Protein AF-A0A519VWM0-F1 (afdb_monomer_lite)

Sequence (131 aa):
MRVLGPLTDPVYTPAVAPSRLHRWLRRYVQDERDMPFAYLLLQLTATLLPLVGLLFVPALRGAAWWGVAALYLGLGNLHFKGPFGLMLHCTCHRVLFKKKYGWLNHYLPWVIGPLFGQTPESYFTHHMGMH

Foldseek 3Di:
DDDDDDDPDDDDDDDPDDDPVLVVVVVWFPDSVCVVVVVLVVVLCVQLVVLVVLLPDPVQDDPRSVVSVCRNCCCQPPPNVVVLVVSLLVCLVPPGTDPVVSVVSQCSQPPSQVSNVHHRCPCSCVNVVVD

Secondary structure (DSSP, 8-state):
---PPP--SPPP---SS--HHHHHHTTTBS-GGGHHHHHHHHHHHHHHHHHHHHHT-TT--HHHHHHHHHHHHHIIII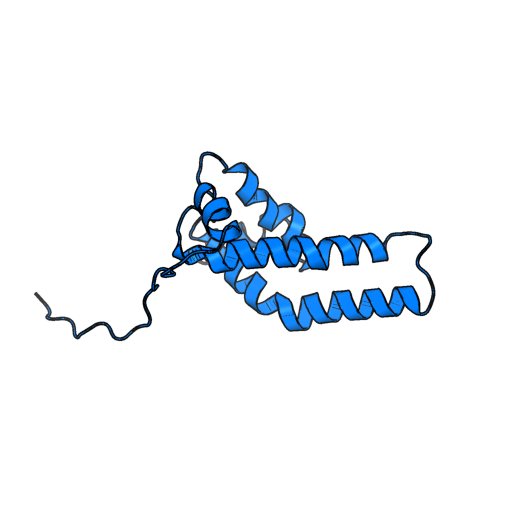IIHHHHHHHHHHHHHS-SB-GGGGGGGGHIIIIIHHHTTPPTTHHHHHHHHH-

Structure (mmCIF, N/CA/C/O backbone):
data_AF-A0A519VWM0-F1
#
_entry.id   AF-A0A519VWM0-F1
#
loop_
_atom_site.group_PDB
_atom_site.id
_atom_site.type_symbol
_atom_site.label_atom_id
_atom_site.label_alt_id
_atom_site.label_comp_id
_atom_site.label_asym_id
_atom_site.label_entity_id
_atom_site.label_seq_id
_atom_site.pdbx_PDB_ins_code
_atom_site.Cartn_x
_atom_site.Cartn_y
_atom_site.Cartn_z
_atom_site.occupancy
_atom_site.B_iso_or_equiv
_atom_site.auth_seq_id
_atom_site.auth_comp_id
_atom_site.auth_asym_id
_atom_site.auth_atom_id
_atom_site.pdbx_PDB_model_num
ATOM 1 N N . MET A 1 1 ? -7.504 4.515 45.579 1.00 63.38 1 MET A N 1
ATOM 2 C CA . MET A 1 1 ? -7.452 4.694 44.109 1.00 63.38 1 MET A CA 1
ATOM 3 C C . MET A 1 1 ? -6.336 5.681 43.800 1.00 63.38 1 MET A C 1
ATOM 5 O O . MET A 1 1 ? -6.269 6.693 44.485 1.00 63.38 1 MET A O 1
ATOM 9 N N . ARG A 1 2 ? -5.427 5.384 42.861 1.00 68.00 2 ARG A N 1
ATOM 10 C CA . ARG A 1 2 ? -4.405 6.356 42.428 1.00 68.00 2 ARG A CA 1
ATOM 11 C C . ARG A 1 2 ? -5.068 7.405 41.535 1.00 68.00 2 ARG A C 1
ATOM 13 O O . ARG A 1 2 ? -5.773 7.033 40.603 1.00 68.00 2 ARG A O 1
ATOM 20 N N . VAL A 1 3 ? -4.837 8.684 41.818 1.00 82.56 3 VAL A N 1
ATOM 21 C CA . VAL A 1 3 ? -5.236 9.780 40.928 1.00 82.56 3 VAL A CA 1
ATOM 22 C C . VAL A 1 3 ? -4.198 9.846 39.813 1.00 82.56 3 VAL A C 1
ATOM 24 O O . VAL A 1 3 ? -3.018 10.060 40.083 1.00 82.56 3 VAL A O 1
ATOM 27 N N . LEU A 1 4 ? -4.618 9.578 38.579 1.00 86.62 4 LEU A N 1
ATOM 28 C CA . LEU A 1 4 ? -3.763 9.711 37.401 1.00 86.62 4 LEU A CA 1
ATOM 29 C C . LEU A 1 4 ? -3.796 11.166 36.917 1.00 86.62 4 LEU A C 1
ATOM 31 O O . LEU A 1 4 ? -4.832 11.825 37.010 1.00 86.62 4 LEU A O 1
ATOM 35 N N . GLY A 1 5 ? -2.658 11.664 36.427 1.00 89.62 5 GLY A N 1
ATOM 36 C CA . GLY A 1 5 ? -2.572 12.991 35.815 1.00 89.62 5 GLY A CA 1
ATOM 37 C C . GLY A 1 5 ? -3.376 13.086 34.509 1.00 89.62 5 GLY A C 1
ATOM 38 O O . GLY A 1 5 ? -3.776 12.057 33.957 1.00 89.62 5 GLY A O 1
ATOM 39 N N . PRO A 1 6 ? -3.629 14.306 34.004 1.00 88.81 6 PRO A N 1
ATOM 40 C CA . PRO A 1 6 ? -4.324 14.494 32.735 1.00 88.81 6 PRO A CA 1
ATOM 41 C C . PRO A 1 6 ? -3.538 13.856 31.581 1.00 88.81 6 PRO A C 1
ATOM 43 O O . PRO A 1 6 ? -2.325 14.032 31.477 1.00 88.81 6 PRO A O 1
ATOM 46 N N . LEU A 1 7 ? -4.237 13.122 30.710 1.00 86.31 7 LEU A N 1
ATOM 47 C CA . LEU A 1 7 ? -3.656 12.537 29.502 1.00 86.31 7 LEU A CA 1
ATOM 48 C C . LEU A 1 7 ? -3.364 13.652 28.490 1.00 86.31 7 LEU A C 1
ATOM 50 O O . LEU A 1 7 ? -4.287 14.291 27.990 1.00 86.31 7 LEU A O 1
ATOM 54 N N . THR A 1 8 ? -2.085 13.877 28.198 1.00 90.50 8 THR A N 1
ATOM 55 C CA . THR A 1 8 ? -1.619 14.880 27.225 1.00 90.50 8 THR A CA 1
ATOM 56 C C . THR A 1 8 ? -1.268 14.282 25.865 1.00 90.50 8 THR A C 1
ATOM 58 O O . THR A 1 8 ? -0.901 15.020 24.952 1.00 90.50 8 THR A O 1
ATOM 61 N N . ASP A 1 9 ? -1.350 12.958 25.729 1.00 87.12 9 ASP A N 1
ATOM 62 C CA . ASP A 1 9 ? -1.004 12.275 24.489 1.00 87.12 9 ASP A CA 1
ATOM 63 C C . ASP A 1 9 ? -1.979 12.655 23.367 1.00 87.12 9 ASP A C 1
ATOM 65 O O . ASP A 1 9 ? -3.186 12.781 23.609 1.00 87.12 9 ASP A O 1
ATOM 69 N N . PRO A 1 10 ? -1.492 12.811 22.124 1.00 83.19 10 PRO A N 1
ATOM 70 C CA . PRO A 1 10 ? -2.357 13.047 20.982 1.00 83.19 10 PRO A CA 1
ATOM 71 C C . PRO A 1 10 ? -3.415 11.950 20.859 1.00 83.19 10 PRO A C 1
ATOM 73 O O . PRO A 1 10 ? -3.107 10.764 20.727 1.00 83.19 10 PRO A O 1
ATOM 76 N N . VAL A 1 11 ? -4.680 12.358 20.860 1.00 85.06 11 VAL A N 1
ATOM 77 C CA . VAL A 1 11 ? -5.815 11.466 20.624 1.00 85.06 11 VAL A CA 1
ATOM 78 C C . VAL A 1 11 ? -6.352 11.651 19.213 1.00 85.06 11 VAL A C 1
ATOM 80 O O . VAL A 1 11 ? -6.190 12.699 18.587 1.00 85.06 11 VAL A O 1
ATOM 83 N N . TYR A 1 12 ? -7.021 10.619 18.707 1.00 82.25 12 TYR A N 1
ATOM 84 C CA . TYR A 1 12 ? -7.707 10.702 17.427 1.00 82.25 12 TYR A CA 1
ATOM 85 C C . TYR A 1 12 ? -8.786 11.790 17.455 1.00 82.25 12 TYR A C 1
ATOM 87 O O . TYR A 1 12 ? -9.709 11.738 18.268 1.00 82.25 12 TYR A O 1
ATOM 95 N N . THR A 1 13 ? -8.692 12.737 16.525 1.00 82.31 13 THR A N 1
ATOM 96 C CA . THR A 1 13 ? -9.703 13.767 16.294 1.00 82.31 13 THR A CA 1
ATOM 97 C C . THR A 1 13 ? -10.476 13.438 15.012 1.00 82.31 13 THR A C 1
ATOM 99 O O . THR A 1 13 ? -9.893 13.393 13.925 1.00 82.31 13 THR A O 1
ATOM 102 N N . PRO A 1 14 ? -11.792 13.168 15.102 1.00 81.81 14 PRO A N 1
ATOM 103 C CA . PRO A 1 14 ? -12.605 12.904 13.923 1.00 81.81 14 PRO A CA 1
ATOM 104 C C . PRO A 1 14 ? -12.560 14.063 12.926 1.00 81.81 14 PRO A C 1
ATOM 106 O O . PRO A 1 14 ? -12.607 15.234 13.306 1.00 81.81 14 PRO A O 1
ATOM 109 N N . ALA A 1 15 ? -12.525 13.742 11.633 1.00 79.25 15 ALA A N 1
ATOM 110 C CA . ALA A 1 15 ? -12.607 14.757 10.591 1.00 79.25 15 ALA A CA 1
ATOM 111 C C . ALA A 1 15 ? -13.981 15.450 10.627 1.00 79.25 15 ALA A C 1
ATOM 113 O O . ALA A 1 15 ? -15.014 14.788 10.532 1.00 79.25 15 ALA A O 1
ATOM 114 N N . VAL A 1 16 ? -13.989 16.785 10.703 1.00 76.25 16 VAL A N 1
ATOM 115 C CA . VAL A 1 16 ? -15.219 17.599 10.798 1.00 76.25 16 VAL A CA 1
ATOM 116 C C . VAL A 1 16 ? -16.102 17.454 9.549 1.00 76.25 16 VAL A C 1
ATOM 118 O O . VAL A 1 16 ? -17.325 17.403 9.649 1.00 76.25 16 VAL A O 1
ATOM 121 N N . ALA A 1 17 ? -15.491 17.327 8.368 1.00 82.75 17 ALA A N 1
ATOM 122 C CA . ALA A 1 17 ? -16.186 17.138 7.095 1.00 82.75 17 ALA A CA 1
ATOM 123 C C . ALA A 1 17 ? -15.471 16.064 6.252 1.00 82.75 17 ALA A C 1
ATOM 125 O O . ALA A 1 17 ? -14.621 16.387 5.418 1.00 82.75 17 ALA A O 1
ATOM 126 N N . PRO A 1 18 ? -15.765 14.768 6.464 1.00 85.50 18 PRO A N 1
ATOM 127 C CA . PRO A 1 18 ? -15.051 13.697 5.781 1.00 85.50 18 PRO A CA 1
ATOM 128 C C . PRO A 1 18 ? -15.279 13.732 4.265 1.00 85.50 18 PRO A C 1
ATOM 130 O O . PRO A 1 18 ? -16.376 14.039 3.800 1.00 85.50 18 PRO A O 1
ATOM 133 N N . SER A 1 19 ? -14.271 13.358 3.474 1.00 92.81 19 SER A N 1
ATOM 134 C CA . SER A 1 19 ? -14.396 13.272 2.013 1.00 92.81 19 SER A CA 1
ATOM 135 C C . SER A 1 19 ? -15.362 12.154 1.577 1.00 92.81 19 SER A C 1
ATOM 137 O O . SER A 1 19 ? -15.734 11.271 2.356 1.00 92.81 19 SER A O 1
ATOM 139 N N . ARG A 1 20 ? -15.777 12.147 0.300 1.00 94.50 20 ARG A N 1
ATOM 140 C CA . ARG A 1 20 ? -16.600 11.048 -0.252 1.00 94.50 20 ARG A CA 1
ATOM 141 C C . ARG A 1 20 ? -15.889 9.697 -0.144 1.00 94.50 20 ARG A C 1
ATOM 143 O O . ARG A 1 20 ? -16.529 8.714 0.225 1.00 94.50 20 ARG A O 1
ATOM 150 N N . LEU A 1 21 ? -14.585 9.674 -0.423 1.00 95.12 21 LEU A N 1
ATOM 151 C CA . LEU A 1 21 ? -13.753 8.480 -0.297 1.00 95.12 21 LEU A CA 1
ATOM 152 C C . LEU A 1 21 ? -13.703 7.998 1.156 1.00 95.12 21 LEU A C 1
ATOM 154 O O . LEU A 1 21 ? -13.938 6.821 1.403 1.00 95.12 21 LEU A O 1
ATOM 158 N N . HIS A 1 22 ? -13.506 8.908 2.112 1.00 95.44 22 HIS A N 1
ATOM 159 C CA . HIS A 1 22 ? -13.527 8.589 3.540 1.00 95.44 22 HIS A CA 1
ATOM 160 C C . HIS A 1 22 ? -14.843 7.924 3.957 1.00 95.44 22 HIS A C 1
ATOM 162 O O . HIS A 1 22 ? -14.853 6.841 4.536 1.00 95.44 22 HIS A O 1
ATOM 168 N N . ARG A 1 23 ? -15.981 8.541 3.601 1.00 94.94 23 ARG A N 1
ATOM 169 C CA . ARG A 1 23 ? -17.316 8.001 3.908 1.00 94.94 23 ARG A CA 1
ATOM 170 C C . ARG A 1 23 ? -17.554 6.627 3.287 1.00 94.94 23 ARG A C 1
ATOM 172 O O . ARG A 1 23 ? -18.315 5.834 3.841 1.00 94.94 23 ARG A O 1
ATOM 179 N N . TRP A 1 24 ? -16.956 6.359 2.130 1.00 96.50 24 TRP A N 1
ATOM 180 C CA . TRP A 1 24 ? -17.029 5.055 1.485 1.00 96.50 24 TRP A CA 1
ATOM 181 C C . TRP A 1 24 ? -16.136 4.028 2.197 1.00 96.50 24 TRP A C 1
ATOM 183 O O . TRP A 1 24 ? -16.639 2.972 2.577 1.00 96.50 24 TRP A O 1
ATOM 193 N N . LEU A 1 25 ? -14.871 4.359 2.480 1.00 96.81 25 LEU A N 1
ATOM 194 C CA . LEU A 1 25 ? -13.914 3.491 3.182 1.00 96.81 25 LEU A CA 1
ATOM 195 C C . LEU A 1 25 ? -14.363 3.126 4.600 1.00 96.81 25 LEU A C 1
ATOM 197 O O . LEU A 1 25 ? -14.262 1.966 4.995 1.00 96.81 25 LEU A O 1
ATOM 201 N N . ARG A 1 26 ? -14.962 4.071 5.332 1.00 95.69 26 ARG A N 1
ATOM 202 C CA . ARG A 1 26 ? -15.533 3.871 6.678 1.00 95.69 26 ARG A CA 1
ATOM 203 C C . ARG A 1 26 ? -16.530 2.709 6.764 1.00 95.69 26 ARG A C 1
ATOM 205 O O . ARG A 1 26 ? -16.752 2.111 7.821 1.00 95.69 26 ARG A O 1
ATOM 212 N N . ARG A 1 27 ? -17.158 2.346 5.644 1.00 96.06 27 ARG A N 1
ATOM 213 C CA . ARG A 1 27 ? -18.067 1.192 5.585 1.00 96.06 27 ARG A CA 1
ATOM 214 C C . ARG A 1 27 ? -17.317 -0.126 5.778 1.00 96.06 27 ARG A C 1
ATOM 216 O O . ARG A 1 27 ? -17.907 -1.042 6.353 1.00 96.06 27 ARG A O 1
ATOM 223 N N . TYR A 1 28 ? -16.051 -0.190 5.372 1.00 97.44 28 TYR A N 1
ATOM 224 C CA . TYR A 1 28 ? -15.204 -1.383 5.378 1.00 97.44 28 TYR A CA 1
ATOM 225 C C . TYR A 1 28 ? -14.235 -1.436 6.560 1.00 97.44 28 TYR A C 1
ATOM 227 O O . TYR A 1 28 ? -14.043 -2.516 7.117 1.00 97.44 28 TYR A O 1
ATOM 235 N N . VAL A 1 29 ? -13.647 -0.298 6.940 1.00 97.12 29 VAL A N 1
ATOM 236 C CA . VAL A 1 29 ? -12.617 -0.211 7.990 1.00 97.12 29 VAL A CA 1
ATOM 237 C C . VAL A 1 29 ? -13.203 -0.527 9.370 1.00 97.12 29 VAL A C 1
ATOM 239 O O . VAL A 1 29 ? -14.299 -0.072 9.698 1.00 97.12 29 VAL A O 1
ATOM 242 N N . GLN A 1 30 ? -12.488 -1.324 10.163 1.00 96.69 30 GLN A N 1
ATOM 243 C CA . GLN A 1 30 ? -12.907 -1.776 11.491 1.00 96.69 30 GLN A CA 1
ATOM 244 C C . GLN A 1 30 ? -12.908 -0.639 12.524 1.00 96.69 30 GLN A C 1
ATOM 246 O O . GLN A 1 30 ? -13.869 -0.518 13.282 1.00 96.69 30 GLN A O 1
ATOM 251 N N . ASP A 1 31 ? -11.866 0.195 12.537 1.00 94.88 31 ASP A N 1
ATOM 252 C CA . ASP A 1 31 ? -11.695 1.318 13.465 1.00 94.88 31 ASP A CA 1
ATOM 253 C C . ASP A 1 31 ? -11.319 2.592 12.695 1.00 94.88 31 ASP A C 1
ATOM 255 O O . ASP A 1 31 ? -10.402 2.591 11.876 1.00 94.88 31 ASP A O 1
ATOM 259 N N . GLU A 1 32 ? -12.013 3.700 12.960 1.00 92.25 32 GLU A N 1
ATOM 260 C CA . GLU A 1 32 ? -11.797 4.978 12.266 1.00 92.25 32 GLU A CA 1
ATOM 261 C C . GLU A 1 32 ? -10.361 5.508 12.416 1.00 92.25 32 GLU A C 1
ATOM 263 O O . GLU A 1 32 ? -9.857 6.218 11.544 1.00 92.25 32 GLU A O 1
ATOM 268 N N . ARG A 1 33 ? -9.677 5.132 13.501 1.00 92.25 33 ARG A N 1
ATOM 269 C CA . ARG A 1 33 ? -8.280 5.500 13.760 1.00 92.25 33 ARG A CA 1
ATOM 270 C C . ARG A 1 33 ? -7.314 4.902 12.741 1.00 92.25 33 ARG A C 1
ATOM 272 O O . ARG A 1 33 ? -6.276 5.499 12.483 1.00 92.25 33 ARG A O 1
ATOM 279 N N . ASP A 1 34 ? -7.681 3.773 12.134 1.00 94.94 34 ASP A N 1
ATOM 280 C CA . ASP A 1 34 ? -6.885 3.082 11.114 1.00 94.94 34 ASP A CA 1
ATOM 281 C C . ASP A 1 34 ? -7.176 3.584 9.695 1.00 94.94 34 ASP A C 1
ATOM 283 O O . ASP A 1 34 ? -6.638 3.065 8.716 1.00 94.94 34 ASP A O 1
ATOM 287 N N . MET A 1 35 ? -7.999 4.626 9.544 1.00 95.44 35 MET A N 1
ATOM 288 C CA . MET A 1 35 ? -8.264 5.221 8.237 1.00 95.44 35 MET A CA 1
ATOM 289 C C . MET A 1 35 ? -6.992 5.639 7.469 1.00 95.44 35 MET A C 1
ATOM 291 O O . MET A 1 35 ? -6.963 5.433 6.252 1.00 95.44 35 MET A O 1
ATOM 295 N N . PRO A 1 36 ? -5.924 6.170 8.108 1.00 95.38 36 PRO A N 1
ATOM 296 C CA . PRO A 1 36 ? -4.661 6.426 7.417 1.00 95.38 36 PRO A CA 1
ATOM 297 C C . PRO A 1 36 ? -4.098 5.184 6.714 1.00 95.38 36 PRO A C 1
ATOM 299 O O . PRO A 1 36 ? -3.602 5.295 5.596 1.00 95.38 36 PRO A O 1
ATOM 302 N N . PHE A 1 37 ? -4.249 3.994 7.304 1.00 97.44 37 PHE A N 1
ATOM 303 C CA . PHE A 1 37 ? -3.817 2.736 6.693 1.00 97.44 37 PHE A CA 1
ATOM 304 C C . PHE A 1 37 ? -4.681 2.336 5.499 1.00 97.44 37 PHE A C 1
ATOM 306 O O . PHE A 1 37 ? -4.155 1.840 4.508 1.00 97.44 37 PHE A O 1
ATOM 313 N N . ALA A 1 38 ? -5.987 2.614 5.525 1.00 97.44 38 ALA A N 1
ATOM 314 C CA . ALA A 1 38 ? -6.842 2.393 4.360 1.00 97.44 38 ALA A CA 1
ATOM 315 C C . ALA A 1 38 ? -6.434 3.285 3.172 1.00 97.44 38 ALA A C 1
ATOM 317 O O . ALA A 1 38 ? -6.379 2.815 2.035 1.00 97.44 38 ALA A O 1
ATOM 318 N N . TYR A 1 39 ? -6.094 4.554 3.422 1.00 97.50 39 TYR A N 1
ATOM 319 C CA . TYR A 1 39 ? -5.561 5.437 2.380 1.00 97.50 39 TYR A CA 1
ATOM 320 C C . TYR A 1 39 ? -4.192 4.991 1.886 1.00 97.50 39 TYR A C 1
ATOM 322 O O . TYR A 1 39 ? -3.974 4.963 0.677 1.00 97.50 39 TYR A O 1
ATOM 330 N N . LEU A 1 40 ? -3.296 4.609 2.798 1.00 98.12 40 LEU A N 1
ATOM 331 C CA . LEU A 1 40 ? -1.984 4.086 2.440 1.00 98.12 40 LEU A CA 1
ATOM 332 C C . LEU A 1 40 ? -2.125 2.842 1.558 1.00 98.12 40 LEU A C 1
ATOM 334 O O . LEU A 1 40 ? -1.483 2.754 0.519 1.00 98.12 40 LEU A O 1
ATOM 338 N N . LEU A 1 41 ? -3.023 1.918 1.902 1.00 98.19 41 LEU A N 1
ATOM 339 C CA . LEU A 1 41 ? -3.276 0.723 1.105 1.00 98.19 41 LEU A CA 1
ATOM 340 C C . LEU A 1 41 ? -3.749 1.057 -0.318 1.00 98.19 41 LEU A C 1
ATOM 342 O O . LEU A 1 41 ? -3.281 0.446 -1.284 1.00 98.19 41 LEU A O 1
ATOM 346 N N . LEU A 1 42 ? -4.640 2.046 -0.463 1.00 98.06 42 LEU A N 1
ATOM 347 C CA . LEU A 1 42 ? -5.061 2.544 -1.774 1.00 98.06 42 LEU A CA 1
ATOM 348 C C . LEU A 1 42 ? -3.906 3.201 -2.534 1.00 98.06 42 LEU A C 1
ATOM 350 O O . LEU A 1 42 ? -3.765 2.957 -3.728 1.00 98.06 42 LEU A O 1
ATOM 354 N N . GLN A 1 43 ? -3.068 3.995 -1.865 1.00 97.94 43 GLN A N 1
ATOM 355 C CA . GLN A 1 43 ? -1.898 4.623 -2.482 1.00 97.94 43 GLN A CA 1
ATOM 356 C C . GLN A 1 43 ? -0.904 3.575 -2.977 1.00 97.94 43 GLN A C 1
ATOM 358 O O . GLN A 1 43 ? -0.502 3.631 -4.134 1.00 97.94 43 GLN A O 1
ATOM 363 N N . LEU A 1 44 ? -0.558 2.583 -2.155 1.00 98.12 44 LEU A N 1
ATOM 364 C CA . LEU A 1 44 ? 0.331 1.482 -2.535 1.00 98.12 44 LEU A CA 1
ATOM 365 C C . LEU A 1 44 ? -0.230 0.703 -3.729 1.00 98.12 44 LEU A C 1
ATOM 367 O O . LEU A 1 44 ? 0.490 0.425 -4.684 1.00 98.12 44 LEU A O 1
ATOM 371 N N . THR A 1 45 ? -1.535 0.425 -3.713 1.00 98.25 45 THR A N 1
ATOM 372 C CA . THR A 1 45 ? -2.238 -0.247 -4.816 1.00 98.25 45 THR A CA 1
ATOM 373 C C . THR A 1 45 ? -2.213 0.589 -6.095 1.00 98.25 45 THR A C 1
ATOM 375 O O . THR A 1 45 ? -1.959 0.059 -7.167 1.00 98.25 45 THR A O 1
ATOM 378 N N . ALA A 1 46 ? -2.448 1.897 -6.005 1.00 97.94 46 ALA A N 1
ATOM 379 C CA . ALA A 1 46 ? -2.493 2.785 -7.164 1.00 97.94 46 ALA A CA 1
ATOM 380 C C . ALA A 1 46 ? -1.104 3.180 -7.695 1.00 97.94 46 ALA A C 1
ATOM 382 O O . ALA A 1 46 ? -1.011 3.709 -8.799 1.00 97.94 46 ALA A O 1
ATOM 383 N N . THR A 1 47 ? -0.036 2.949 -6.926 1.00 97.69 47 THR A N 1
ATOM 384 C CA . THR A 1 47 ? 1.331 3.351 -7.290 1.00 97.69 47 THR A CA 1
ATOM 385 C C . THR A 1 47 ? 2.226 2.148 -7.558 1.00 97.69 47 THR A C 1
ATOM 387 O O . THR A 1 47 ? 2.659 1.948 -8.690 1.00 97.69 47 THR A O 1
ATOM 390 N N . LEU A 1 48 ? 2.486 1.310 -6.554 1.00 97.88 48 LEU A N 1
ATOM 391 C CA . LEU A 1 48 ? 3.466 0.233 -6.661 1.00 97.88 48 LEU A CA 1
ATOM 392 C C . LEU A 1 48 ? 2.997 -0.912 -7.561 1.00 97.88 48 LEU A C 1
ATOM 394 O O . LEU A 1 48 ? 3.821 -1.453 -8.294 1.00 97.88 48 LEU A O 1
ATOM 398 N N . LEU A 1 49 ? 1.703 -1.259 -7.565 1.00 96.81 49 LEU A N 1
ATOM 399 C CA . LEU A 1 49 ? 1.205 -2.342 -8.426 1.00 96.81 49 LEU A CA 1
ATOM 400 C C . LEU A 1 49 ? 1.298 -2.017 -9.928 1.00 96.81 49 LEU A C 1
ATOM 402 O O . LEU A 1 49 ? 1.798 -2.852 -10.682 1.00 96.81 49 LEU A O 1
ATOM 406 N N . PRO A 1 50 ? 0.894 -0.825 -10.404 1.00 97.75 50 PRO A N 1
ATOM 407 C CA . PRO A 1 50 ? 1.143 -0.443 -11.789 1.00 97.75 50 PRO A CA 1
ATOM 408 C C . PRO A 1 50 ? 2.632 -0.407 -12.137 1.00 97.75 50 PRO A C 1
ATOM 410 O O . PRO A 1 50 ? 3.011 -0.887 -13.201 1.00 97.75 50 PRO A O 1
ATOM 413 N N . LEU A 1 51 ? 3.485 0.115 -11.245 1.00 98.12 51 LEU A N 1
ATOM 414 C CA . LEU A 1 51 ? 4.928 0.186 -11.491 1.00 98.12 51 LEU A CA 1
ATOM 415 C C . LEU A 1 51 ? 5.559 -1.202 -11.612 1.00 98.12 51 LEU A C 1
ATOM 417 O O . LEU A 1 51 ? 6.302 -1.438 -12.561 1.00 98.12 51 LEU A O 1
ATOM 421 N N . VAL A 1 52 ? 5.234 -2.134 -10.709 1.00 96.62 52 VAL A N 1
ATOM 422 C CA . VAL A 1 52 ? 5.733 -3.509 -10.826 1.00 96.62 52 VAL A CA 1
ATOM 423 C C . VAL A 1 52 ? 5.186 -4.169 -12.091 1.00 96.62 52 VAL A C 1
ATOM 425 O O . VAL A 1 52 ? 5.953 -4.783 -12.820 1.00 96.62 52 VAL A O 1
ATOM 428 N N . GLY A 1 53 ? 3.909 -3.961 -12.428 1.00 96.94 53 GLY A N 1
ATOM 429 C CA . GLY A 1 53 ? 3.330 -4.445 -13.681 1.00 96.94 53 GLY A CA 1
ATOM 430 C C . GLY A 1 53 ? 4.115 -3.963 -14.902 1.00 96.94 53 GLY A C 1
ATOM 431 O O . GLY A 1 53 ? 4.527 -4.778 -15.721 1.00 96.94 53 GLY A O 1
ATOM 432 N N . LEU A 1 54 ? 4.397 -2.658 -14.981 1.00 97.69 54 LEU A N 1
ATOM 433 C CA . LEU A 1 54 ? 5.179 -2.047 -16.060 1.00 97.69 54 LEU A CA 1
ATOM 434 C C . LEU A 1 54 ? 6.588 -2.639 -16.183 1.00 97.69 54 LEU A C 1
ATOM 436 O O . LEU A 1 54 ? 7.052 -2.850 -17.302 1.00 97.69 54 LEU A O 1
ATOM 440 N N . LEU A 1 55 ? 7.251 -2.947 -15.064 1.00 97.44 55 LEU A N 1
ATOM 441 C CA . LEU A 1 55 ? 8.588 -3.554 -15.072 1.00 97.44 55 LEU A CA 1
ATOM 442 C C . LEU A 1 55 ? 8.631 -4.933 -15.735 1.00 97.44 55 LEU A C 1
ATOM 444 O O . LEU A 1 55 ? 9.686 -5.324 -16.233 1.00 97.44 55 LEU A O 1
ATOM 448 N N . PHE A 1 56 ? 7.504 -5.644 -15.772 1.00 95.94 56 PHE A N 1
ATOM 449 C CA . PHE A 1 56 ? 7.391 -6.964 -16.391 1.00 95.94 56 PHE A CA 1
ATOM 450 C C . PHE A 1 56 ? 6.692 -6.941 -17.761 1.00 95.94 56 PHE A C 1
ATOM 452 O O . PHE A 1 56 ? 6.482 -7.999 -18.354 1.00 95.94 56 PHE A O 1
ATOM 459 N N . VAL A 1 57 ? 6.367 -5.763 -18.311 1.00 96.44 57 VAL A N 1
ATOM 460 C CA . VAL A 1 57 ? 5.834 -5.641 -19.677 1.00 96.44 57 VAL A CA 1
ATOM 461 C C . VAL A 1 57 ? 6.980 -5.760 -20.692 1.00 96.44 57 VAL A C 1
ATOM 463 O O . VAL A 1 57 ? 7.846 -4.884 -20.729 1.00 96.44 57 VAL A O 1
ATOM 466 N N . PRO A 1 58 ? 6.975 -6.758 -21.602 1.00 94.06 58 PRO A N 1
ATOM 467 C CA . PRO A 1 58 ? 8.084 -6.982 -22.537 1.00 94.06 58 PRO A CA 1
ATOM 468 C C . PRO A 1 58 ? 8.377 -5.819 -23.492 1.00 94.06 58 PRO A C 1
ATOM 470 O O . PRO A 1 58 ? 9.468 -5.758 -24.062 1.00 94.06 58 PRO A O 1
ATOM 473 N N . ALA A 1 59 ? 7.400 -4.933 -23.706 1.00 95.31 59 ALA A N 1
ATOM 474 C CA . ALA A 1 59 ? 7.522 -3.756 -24.561 1.00 95.31 59 ALA A CA 1
ATOM 475 C C . ALA A 1 59 ? 8.330 -2.614 -23.915 1.00 95.31 59 ALA A C 1
ATOM 477 O O . ALA A 1 59 ? 8.867 -1.775 -24.637 1.00 95.31 59 ALA A O 1
ATOM 478 N N . LEU A 1 60 ? 8.451 -2.575 -22.582 1.00 96.50 60 LEU A N 1
ATOM 479 C CA . LEU A 1 60 ? 9.194 -1.533 -21.877 1.00 96.50 60 LEU A CA 1
ATOM 480 C C . LEU A 1 60 ? 10.671 -1.933 -21.755 1.00 96.50 60 LEU A C 1
ATOM 482 O O . LEU A 1 60 ? 11.003 -2.915 -21.096 1.00 96.50 60 LEU A O 1
ATOM 486 N N . ARG A 1 61 ? 11.572 -1.190 -22.409 1.00 96.44 61 ARG A N 1
ATOM 487 C CA . ARG A 1 61 ? 13.005 -1.533 -22.509 1.00 96.44 61 ARG A CA 1
ATOM 488 C C . ARG A 1 61 ? 13.907 -0.307 -22.377 1.00 96.44 61 ARG A C 1
ATOM 490 O O . ARG A 1 61 ? 13.449 0.834 -22.443 1.00 96.44 61 ARG A O 1
ATOM 497 N N . GLY A 1 62 ? 15.208 -0.555 -22.226 1.00 96.88 62 GLY A N 1
ATOM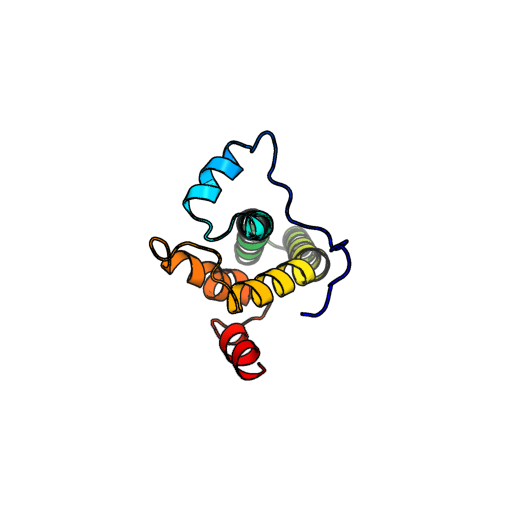 498 C CA . GLY A 1 62 ? 16.240 0.482 -22.232 1.00 96.88 62 GLY A CA 1
ATOM 499 C C . GLY A 1 62 ? 16.071 1.496 -21.099 1.00 96.88 62 GLY A C 1
ATOM 500 O O . GLY A 1 62 ? 15.696 1.139 -19.984 1.00 96.88 62 GLY A O 1
ATOM 501 N N . ALA A 1 63 ? 16.343 2.770 -21.385 1.00 97.44 63 ALA A N 1
ATOM 502 C CA . ALA A 1 63 ? 16.299 3.841 -20.388 1.00 97.44 63 ALA A CA 1
ATOM 503 C C . ALA A 1 63 ? 14.915 4.017 -19.736 1.00 97.44 63 ALA A C 1
ATOM 505 O O . ALA A 1 63 ? 14.836 4.300 -18.543 1.00 97.44 63 ALA A O 1
ATOM 506 N N . ALA A 1 64 ? 13.826 3.803 -20.485 1.00 97.12 64 ALA A N 1
ATOM 507 C CA . ALA A 1 64 ? 12.470 3.914 -19.948 1.00 97.12 64 ALA A CA 1
ATOM 508 C C . ALA A 1 64 ? 12.202 2.861 -18.859 1.00 97.12 64 ALA A C 1
ATOM 510 O O . ALA A 1 64 ? 11.645 3.185 -17.812 1.00 97.12 64 ALA A O 1
ATOM 511 N N . TRP A 1 65 ? 12.664 1.623 -19.071 1.00 98.25 65 TRP A N 1
ATOM 512 C CA . TRP A 1 65 ? 12.572 0.565 -18.063 1.00 98.25 65 TRP A CA 1
ATOM 513 C C . TRP A 1 65 ? 13.360 0.925 -16.799 1.00 98.25 65 TRP A C 1
ATOM 515 O O . TRP A 1 65 ? 12.823 0.846 -15.697 1.00 98.25 65 TRP A O 1
ATOM 525 N N . TRP A 1 66 ? 14.597 1.411 -16.953 1.00 98.12 66 TRP A N 1
ATOM 526 C CA . TRP A 1 66 ? 15.421 1.848 -15.821 1.00 98.12 66 TRP A CA 1
ATOM 527 C C . TRP A 1 66 ? 14.803 3.021 -15.053 1.00 98.12 66 TRP A C 1
ATOM 529 O O . TRP A 1 66 ? 14.884 3.049 -13.827 1.00 98.12 66 TRP A O 1
ATOM 539 N N . GLY A 1 67 ? 14.138 3.953 -15.742 1.00 98.31 67 GLY A N 1
ATOM 540 C CA . GLY A 1 67 ? 13.390 5.039 -15.106 1.00 98.31 67 GLY A CA 1
ATOM 541 C C . GLY A 1 67 ? 12.243 4.527 -14.231 1.00 98.31 67 GLY A C 1
ATOM 542 O O . GLY A 1 67 ? 12.108 4.947 -13.081 1.00 98.31 67 GLY A O 1
ATOM 543 N N . VAL A 1 68 ? 11.458 3.567 -14.731 1.00 98.38 68 VAL A N 1
ATOM 544 C CA . VAL A 1 68 ? 10.399 2.913 -13.942 1.00 98.38 68 VAL A CA 1
ATOM 545 C C . VAL A 1 68 ? 10.994 2.127 -12.772 1.00 98.38 68 VAL A C 1
ATOM 547 O O . VAL A 1 68 ? 10.456 2.189 -11.668 1.00 98.38 68 VAL A O 1
ATOM 550 N N . ALA A 1 69 ? 12.124 1.443 -12.972 1.00 98.06 69 ALA A N 1
ATOM 551 C CA . ALA A 1 69 ? 12.787 0.672 -11.921 1.00 98.06 69 ALA A CA 1
ATOM 552 C C . ALA A 1 69 ? 13.286 1.584 -10.795 1.00 98.06 69 ALA A C 1
ATOM 554 O O . ALA A 1 69 ? 13.034 1.312 -9.622 1.00 98.06 69 ALA A O 1
ATOM 555 N N . ALA A 1 70 ? 13.921 2.704 -11.145 1.00 98.31 70 ALA A N 1
ATOM 556 C CA . ALA A 1 70 ? 14.353 3.713 -10.187 1.00 98.31 70 ALA A CA 1
ATOM 557 C C . ALA A 1 70 ? 13.164 4.312 -9.421 1.00 98.31 70 ALA A C 1
ATOM 559 O O . ALA A 1 70 ? 13.234 4.450 -8.200 1.00 98.31 70 ALA A O 1
ATOM 560 N N . LEU A 1 71 ? 12.054 4.607 -10.107 1.00 98.25 71 LEU A N 1
ATOM 561 C CA . LEU A 1 71 ? 10.843 5.127 -9.472 1.00 98.25 71 LEU A CA 1
ATOM 562 C C . LEU A 1 71 ? 10.218 4.110 -8.505 1.00 98.25 71 LEU A C 1
ATOM 564 O O . LEU A 1 71 ? 9.897 4.467 -7.372 1.00 98.25 71 LEU A O 1
ATOM 568 N N . TYR A 1 72 ? 10.090 2.846 -8.918 1.00 98.25 72 TYR A N 1
ATOM 569 C CA . TYR A 1 72 ? 9.591 1.758 -8.074 1.00 98.25 72 TYR A CA 1
ATOM 570 C C . TYR A 1 72 ? 10.463 1.568 -6.831 1.00 98.25 72 TYR A C 1
ATOM 572 O O . TYR A 1 72 ? 9.956 1.564 -5.710 1.00 98.25 72 TYR A O 1
ATOM 580 N N . LEU A 1 73 ? 11.781 1.456 -7.016 1.00 97.00 73 LEU A N 1
ATOM 581 C CA . LEU A 1 73 ? 12.716 1.237 -5.917 1.00 97.00 73 LEU A CA 1
ATOM 582 C C . LEU A 1 73 ? 12.783 2.442 -4.979 1.00 97.00 73 LEU A C 1
ATOM 584 O O . LEU A 1 73 ? 12.808 2.244 -3.766 1.00 97.00 73 LEU A O 1
ATOM 588 N N . GLY A 1 74 ? 12.773 3.662 -5.518 1.00 97.88 74 GLY A N 1
ATOM 589 C CA . GLY A 1 74 ? 12.781 4.901 -4.745 1.00 97.88 74 GLY A CA 1
ATOM 590 C C . GLY A 1 74 ? 11.513 5.068 -3.911 1.00 97.88 74 GLY A C 1
ATOM 591 O O . GLY A 1 74 ? 11.596 5.222 -2.693 1.00 97.88 74 GLY A O 1
ATOM 592 N N . LEU A 1 75 ? 10.332 4.964 -4.530 1.00 97.81 75 LEU A N 1
ATOM 593 C CA . LEU A 1 75 ? 9.062 5.057 -3.805 1.00 97.81 75 LEU A CA 1
ATOM 594 C C . LEU A 1 75 ? 8.906 3.912 -2.801 1.00 97.81 75 LEU A C 1
ATOM 596 O O . LEU A 1 75 ? 8.562 4.155 -1.646 1.0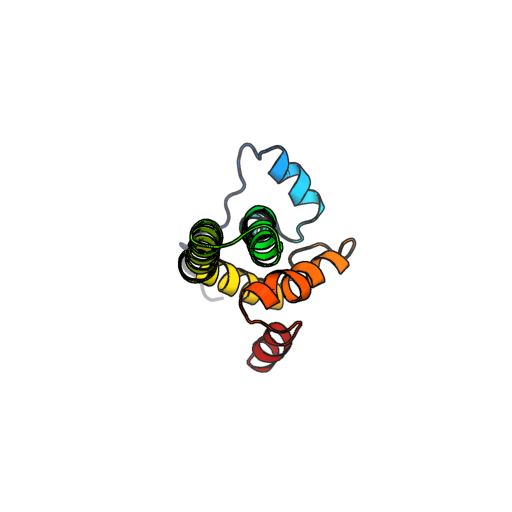0 97.81 75 LEU A O 1
ATOM 600 N N . GLY A 1 76 ? 9.195 2.676 -3.209 1.00 96.62 76 GLY A N 1
ATOM 601 C CA . GLY A 1 76 ? 9.091 1.504 -2.347 1.00 96.62 76 GLY A CA 1
ATOM 602 C C . GLY A 1 76 ? 10.018 1.594 -1.137 1.00 96.62 76 GLY A C 1
ATOM 603 O O . GLY A 1 76 ? 9.555 1.518 -0.002 1.00 96.62 76 GLY A O 1
ATOM 604 N N . ASN A 1 77 ? 11.321 1.800 -1.347 1.00 95.19 77 ASN A N 1
ATOM 605 C CA . ASN A 1 77 ? 12.303 1.699 -0.265 1.00 95.19 77 ASN A CA 1
ATOM 606 C C . ASN A 1 77 ? 12.468 2.976 0.554 1.00 95.19 77 ASN A C 1
ATOM 608 O O . ASN A 1 77 ? 12.704 2.873 1.757 1.00 95.19 77 ASN A O 1
ATOM 612 N N . LEU A 1 78 ? 12.371 4.153 -0.068 1.00 95.88 78 LEU A N 1
ATOM 613 C CA . LEU A 1 78 ? 12.677 5.419 0.604 1.00 95.88 78 LEU A CA 1
ATOM 614 C C . LEU A 1 78 ? 11.424 6.114 1.134 1.00 95.88 78 LEU A C 1
ATOM 616 O O . LEU A 1 78 ? 11.482 6.747 2.184 1.00 95.88 78 LEU A O 1
ATOM 620 N N . HIS A 1 79 ? 10.295 5.997 0.432 1.00 96.38 79 HIS A N 1
ATOM 621 C CA . HIS A 1 79 ? 9.072 6.707 0.805 1.00 96.38 79 HIS A CA 1
ATOM 622 C C . HIS A 1 79 ? 8.088 5.822 1.582 1.00 96.38 79 HIS A C 1
ATOM 624 O O . HIS A 1 79 ? 7.647 6.184 2.671 1.00 96.38 79 HIS A O 1
ATOM 630 N N . PHE A 1 80 ? 7.757 4.642 1.053 1.00 97.88 80 PHE A N 1
ATOM 631 C CA . PHE A 1 80 ? 6.668 3.823 1.587 1.00 97.88 80 PHE A CA 1
ATOM 632 C C . PHE A 1 80 ? 7.091 2.762 2.604 1.00 97.88 80 PHE A C 1
ATOM 634 O O . PHE A 1 80 ? 6.247 2.323 3.382 1.00 97.88 80 PHE A O 1
ATOM 641 N N . LYS A 1 81 ? 8.368 2.364 2.649 1.00 96.19 81 LYS A N 1
ATOM 642 C CA . LYS A 1 81 ? 8.840 1.263 3.508 1.00 96.19 81 LYS A CA 1
ATOM 643 C C . LYS A 1 81 ? 8.516 1.465 4.990 1.00 96.19 81 LYS A C 1
ATOM 645 O O . LYS A 1 81 ? 8.018 0.545 5.632 1.00 96.19 81 LYS A O 1
ATOM 650 N N . GLY A 1 82 ? 8.764 2.665 5.518 1.00 96.75 82 GLY A N 1
ATOM 651 C CA . GLY A 1 82 ? 8.467 3.009 6.913 1.00 96.75 82 GLY A CA 1
ATOM 652 C C . GLY A 1 82 ? 6.966 2.945 7.229 1.00 96.75 82 GLY A C 1
ATOM 653 O O . GLY A 1 82 ? 6.563 2.136 8.067 1.00 96.75 82 GLY A O 1
ATOM 654 N N . PRO A 1 83 ? 6.120 3.732 6.535 1.00 97.50 83 PRO A N 1
ATOM 655 C CA . PRO A 1 83 ? 4.669 3.694 6.721 1.00 97.50 83 PRO A CA 1
ATOM 656 C C . PRO A 1 83 ? 4.052 2.303 6.524 1.00 97.50 83 PRO A C 1
ATOM 658 O O . PRO A 1 83 ? 3.171 1.911 7.288 1.00 97.50 83 PRO A O 1
ATOM 661 N N . PHE A 1 84 ? 4.524 1.537 5.533 1.00 97.38 84 PHE A N 1
ATOM 662 C CA . PHE A 1 84 ? 4.073 0.166 5.294 1.00 97.38 84 PHE A CA 1
ATOM 663 C C . PHE A 1 84 ? 4.409 -0.756 6.472 1.00 97.38 84 PHE A C 1
ATOM 665 O O . PHE A 1 84 ? 3.536 -1.492 6.929 1.00 97.38 84 PHE A O 1
ATOM 672 N N . GLY A 1 85 ? 5.635 -0.690 7.001 1.00 96.12 85 GLY A N 1
ATOM 673 C CA . GLY A 1 85 ? 6.037 -1.480 8.166 1.00 96.12 85 GLY A CA 1
ATOM 674 C C . GLY A 1 85 ? 5.176 -1.189 9.398 1.00 96.12 85 GLY A C 1
ATOM 675 O O . GLY A 1 85 ? 4.717 -2.119 10.057 1.00 96.12 85 GLY A O 1
ATOM 676 N N . LEU A 1 86 ? 4.882 0.090 9.663 1.00 96.25 86 LEU A N 1
ATOM 677 C CA . LEU A 1 86 ? 3.986 0.491 10.754 1.00 96.25 86 LEU A CA 1
ATOM 678 C C . LEU A 1 86 ? 2.560 -0.035 10.545 1.00 96.25 86 LEU A C 1
ATOM 680 O O . LEU A 1 86 ? 1.965 -0.590 11.466 1.00 96.25 86 LEU A O 1
ATOM 684 N N . MET A 1 87 ? 2.023 0.107 9.331 1.00 97.19 87 MET A N 1
ATOM 685 C CA . MET A 1 87 ? 0.713 -0.442 8.983 1.00 97.19 87 MET A CA 1
ATOM 686 C C . MET A 1 87 ? 0.667 -1.953 9.228 1.00 97.19 87 MET A C 1
ATOM 688 O O . MET A 1 87 ? -0.290 -2.449 9.819 1.00 97.19 87 MET A O 1
ATOM 692 N N . LEU A 1 88 ? 1.697 -2.692 8.810 1.00 95.75 88 LEU A N 1
ATOM 693 C CA . LEU A 1 88 ? 1.754 -4.140 8.977 1.00 95.75 88 LEU A CA 1
ATOM 694 C C . LEU A 1 88 ? 1.802 -4.533 10.462 1.00 95.75 88 LEU A C 1
ATOM 696 O O . LEU A 1 88 ? 1.023 -5.378 10.891 1.00 95.75 88 LEU A O 1
ATOM 700 N N . HIS A 1 89 ? 2.624 -3.852 11.263 1.00 95.69 89 HIS A N 1
ATOM 701 C CA . HIS A 1 89 ? 2.675 -4.025 12.717 1.00 95.69 89 HIS A CA 1
ATOM 702 C C . HIS A 1 89 ? 1.301 -3.821 13.373 1.00 95.69 89 HIS A C 1
ATOM 704 O O . HIS A 1 89 ? 0.798 -4.702 14.072 1.00 95.69 89 HIS A O 1
ATOM 710 N N . CYS A 1 90 ? 0.659 -2.674 13.123 1.00 95.50 90 CYS A N 1
ATOM 711 C CA . CYS A 1 90 ? -0.637 -2.356 13.722 1.00 95.50 90 CYS A CA 1
ATOM 712 C C . CYS A 1 90 ? -1.721 -3.346 13.287 1.00 95.50 90 CYS A C 1
ATOM 714 O O . CYS A 1 90 ? -2.534 -3.773 14.108 1.00 95.50 90 CYS A O 1
ATOM 716 N N . THR A 1 91 ? -1.713 -3.745 12.012 1.00 95.44 91 THR A N 1
ATOM 717 C CA . THR A 1 91 ? -2.736 -4.646 11.467 1.00 95.44 91 THR A CA 1
ATOM 718 C C . THR A 1 91 ? -2.611 -6.091 11.944 1.00 95.44 91 THR A C 1
ATOM 720 O O . THR A 1 91 ? -3.611 -6.810 11.940 1.00 95.44 91 THR A O 1
ATOM 723 N N . CYS A 1 92 ? -1.437 -6.501 12.438 1.00 94.31 92 CYS A N 1
ATOM 724 C CA . CYS A 1 92 ? -1.269 -7.781 13.132 1.00 94.31 92 CYS A CA 1
ATOM 725 C C . CYS A 1 92 ? -1.990 -7.799 14.487 1.00 94.31 92 CYS A C 1
ATOM 727 O O . CYS A 1 92 ? -2.582 -8.808 14.856 1.00 94.31 92 CYS A O 1
ATOM 729 N N . HIS A 1 93 ? -1.987 -6.674 15.206 1.00 94.81 93 HIS A N 1
ATOM 730 C CA . HIS A 1 93 ? -2.692 -6.549 16.484 1.00 94.81 93 HIS A CA 1
ATOM 731 C C . HIS A 1 93 ? -4.189 -6.283 16.318 1.00 94.81 93 HIS A C 1
ATOM 733 O O . HIS A 1 93 ? -4.999 -6.726 17.133 1.00 94.81 93 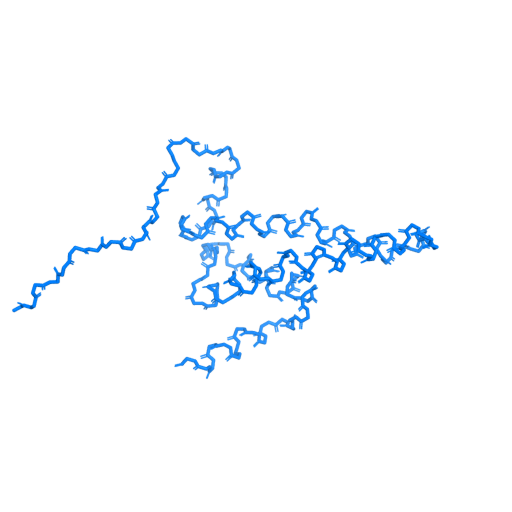HIS A O 1
ATOM 739 N N . ARG A 1 94 ? -4.570 -5.542 15.273 1.00 94.12 94 ARG A N 1
ATOM 740 C CA . ARG A 1 94 ? -5.962 -5.202 14.983 1.00 94.12 94 ARG A CA 1
ATOM 741 C C . ARG A 1 94 ? -6.231 -5.244 13.488 1.00 94.12 94 ARG A C 1
ATOM 743 O O . ARG A 1 94 ? -5.721 -4.424 12.737 1.00 94.12 94 ARG A O 1
ATOM 750 N N . VAL A 1 95 ? -7.120 -6.141 13.073 1.00 95.56 95 VAL A N 1
ATOM 751 C CA . VAL A 1 95 ? -7.547 -6.252 11.672 1.00 95.56 95 VAL A CA 1
ATOM 752 C C . VAL A 1 95 ? -8.061 -4.916 11.119 1.00 95.56 95 VAL A C 1
ATOM 754 O O . VAL A 1 95 ? -8.856 -4.230 11.763 1.00 95.56 95 VAL A O 1
ATOM 757 N N . LEU A 1 96 ? -7.632 -4.570 9.901 1.00 97.31 96 LEU A N 1
ATOM 758 C CA . LEU A 1 96 ? -7.983 -3.305 9.251 1.00 97.31 96 LEU A CA 1
ATOM 759 C C . LEU A 1 96 ? -9.452 -3.271 8.819 1.00 97.31 96 LEU A C 1
ATOM 761 O O . LEU A 1 96 ? -10.119 -2.244 8.942 1.00 97.31 96 LEU A O 1
ATOM 765 N N . PHE A 1 97 ? -9.968 -4.386 8.301 1.00 98.12 97 PHE A N 1
ATOM 766 C CA . PHE A 1 97 ? -11.324 -4.484 7.769 1.00 98.12 97 PHE A CA 1
ATOM 767 C C . PHE A 1 97 ? -12.242 -5.303 8.669 1.00 98.12 97 PHE A C 1
ATOM 769 O O . PHE A 1 97 ? -11.837 -6.301 9.269 1.00 98.12 97 PHE A O 1
ATOM 776 N N . LYS A 1 98 ? -13.519 -4.904 8.702 1.00 97.81 98 LYS A N 1
ATOM 777 C CA . LYS A 1 98 ? -14.579 -5.587 9.455 1.00 97.81 98 LYS A CA 1
ATOM 778 C C . LYS A 1 98 ? -14.667 -7.059 9.082 1.00 97.81 98 LYS A C 1
ATOM 780 O O . LYS A 1 98 ? -14.514 -7.409 7.916 1.00 97.81 98 LYS A O 1
ATOM 785 N N . LYS A 1 99 ? -15.066 -7.908 10.037 1.00 95.31 99 LYS A N 1
ATOM 786 C CA . LYS A 1 99 ? -15.227 -9.365 9.842 1.00 95.31 99 LYS A CA 1
ATOM 787 C C . LYS A 1 99 ? -16.068 -9.735 8.609 1.00 95.31 99 LYS A C 1
ATOM 789 O O . LYS A 1 99 ? -15.720 -10.672 7.901 1.00 95.31 99 LYS A O 1
ATOM 794 N N . LYS A 1 100 ? -17.127 -8.966 8.305 1.00 96.94 100 LYS A N 1
ATOM 795 C CA . LYS A 1 100 ? -17.953 -9.133 7.087 1.00 96.94 100 LYS A CA 1
ATOM 796 C C . LYS A 1 100 ? -17.127 -9.076 5.790 1.00 96.94 100 LYS A C 1
ATOM 798 O O . LYS A 1 100 ? -17.478 -9.723 4.812 1.00 96.94 100 LYS A O 1
ATOM 803 N N . TYR A 1 101 ? -16.042 -8.311 5.790 1.00 96.25 101 TYR A N 1
ATOM 804 C CA . TYR A 1 101 ? -15.094 -8.163 4.688 1.00 96.25 101 TYR A CA 1
ATOM 805 C C . TYR A 1 101 ? -13.734 -8.780 5.036 1.00 96.25 101 TYR A C 1
ATOM 807 O O . TYR A 1 101 ? -12.708 -8.312 4.556 1.00 96.25 101 TYR A O 1
ATOM 815 N N . GLY A 1 102 ? -13.717 -9.814 5.887 1.00 93.44 102 GLY A N 1
ATOM 816 C CA . GLY A 1 102 ? -12.491 -10.388 6.444 1.00 93.44 102 GLY A CA 1
ATOM 817 C C . GLY A 1 102 ? -11.470 -10.804 5.386 1.00 93.44 102 GLY A C 1
ATOM 818 O O . GLY A 1 102 ? -10.276 -10.638 5.609 1.00 93.44 102 GLY A O 1
ATOM 819 N N . TRP A 1 103 ? -11.940 -11.230 4.211 1.00 95.56 103 TRP A N 1
ATOM 820 C CA . TRP A 1 103 ? -11.099 -11.593 3.072 1.00 95.56 103 TRP A CA 1
ATOM 821 C C . TRP A 1 103 ? -10.182 -10.452 2.593 1.00 95.56 103 TRP A C 1
ATOM 823 O O . TRP A 1 103 ? -9.069 -10.714 2.144 1.00 95.56 103 TRP A O 1
ATOM 833 N N . LEU A 1 104 ? -10.593 -9.184 2.748 1.00 96.56 104 LEU A N 1
ATOM 834 C CA . LEU A 1 104 ? -9.764 -8.020 2.412 1.00 96.56 104 LEU A CA 1
ATOM 835 C C . LEU A 1 104 ? -8.511 -7.925 3.288 1.00 96.56 104 LEU A C 1
ATOM 837 O O . LEU A 1 104 ? -7.518 -7.339 2.864 1.00 96.56 104 LEU A O 1
ATOM 841 N N . ASN A 1 105 ? -8.520 -8.508 4.492 1.00 96.31 105 ASN A N 1
ATOM 842 C CA . ASN A 1 105 ? -7.345 -8.498 5.361 1.00 96.31 105 ASN A CA 1
ATOM 843 C C . ASN A 1 105 ? -6.208 -9.381 4.823 1.00 96.31 105 ASN A C 1
ATOM 845 O O . ASN A 1 105 ? -5.070 -9.167 5.223 1.00 96.31 105 ASN A O 1
ATOM 849 N N . HIS A 1 106 ? -6.469 -10.302 3.884 1.00 95.75 106 HIS A N 1
ATOM 850 C CA . HIS A 1 106 ? -5.407 -11.060 3.208 1.00 95.75 106 HIS A CA 1
ATOM 851 C C . HIS A 1 106 ? -4.718 -10.255 2.106 1.00 95.75 106 HIS A C 1
ATOM 853 O O . HIS A 1 106 ? -3.578 -10.544 1.761 1.00 95.75 106 HIS A O 1
ATOM 859 N N . TYR A 1 107 ? -5.361 -9.209 1.581 1.00 97.00 107 TYR A N 1
ATOM 860 C CA . TYR A 1 107 ? -4.790 -8.402 0.503 1.00 97.00 107 TYR A CA 1
ATOM 861 C C . TYR A 1 107 ? -3.457 -7.756 0.909 1.00 97.00 107 TYR A C 1
ATOM 863 O O . TYR A 1 107 ? -2.504 -7.742 0.131 1.00 97.00 107 TYR A O 1
ATOM 871 N N . LEU A 1 108 ? -3.361 -7.272 2.151 1.00 95.44 108 LEU A N 1
ATOM 872 C CA . LEU A 1 108 ? -2.135 -6.670 2.661 1.00 95.44 108 LEU A CA 1
ATOM 873 C C . LEU A 1 108 ? -0.962 -7.675 2.698 1.00 95.44 108 LEU A C 1
ATOM 875 O O . LEU A 1 108 ? 0.028 -7.418 2.015 1.00 95.44 108 LEU A O 1
ATOM 879 N N . PRO A 1 109 ? -1.039 -8.811 3.418 1.00 95.50 109 PRO A N 1
ATOM 880 C CA . PRO A 1 109 ? 0.060 -9.771 3.475 1.00 95.50 109 PRO A CA 1
ATOM 881 C C . PRO A 1 109 ? 0.306 -10.515 2.157 1.00 95.50 109 PRO A C 1
ATOM 883 O O . PRO A 1 109 ? 1.444 -10.887 1.901 1.00 95.50 109 PRO A O 1
ATOM 886 N N . TRP A 1 110 ? -0.714 -10.745 1.323 1.00 96.62 110 TRP A N 1
ATOM 887 C CA . TRP A 1 110 ? -0.566 -11.599 0.138 1.00 96.62 110 TRP A CA 1
ATOM 888 C C . TRP A 1 110 ? -0.224 -10.833 -1.141 1.00 96.62 110 TRP A C 1
ATOM 890 O O . TRP A 1 110 ? 0.446 -11.386 -2.006 1.00 96.62 110 TRP A O 1
ATOM 900 N N . VAL A 1 111 ? -0.672 -9.582 -1.284 1.00 96.69 111 VAL A N 1
ATOM 901 C CA . VAL A 1 111 ? -0.458 -8.795 -2.513 1.00 96.69 111 VAL A CA 1
ATOM 902 C C . VAL A 1 111 ? 0.566 -7.693 -2.288 1.00 96.69 111 VAL A C 1
ATOM 904 O O . VAL A 1 111 ? 1.524 -7.577 -3.047 1.00 96.69 111 VAL A O 1
ATOM 907 N N . ILE A 1 112 ? 0.393 -6.889 -1.238 1.00 97.00 112 ILE A N 1
ATOM 908 C CA . ILE A 1 112 ? 1.289 -5.754 -0.976 1.00 97.00 112 ILE A CA 1
ATOM 909 C C . ILE A 1 112 ? 2.575 -6.204 -0.280 1.00 97.00 112 ILE A C 1
ATOM 911 O O . ILE A 1 112 ? 3.650 -5.740 -0.647 1.00 97.00 112 ILE A O 1
ATOM 915 N N . GLY A 1 113 ? 2.488 -7.130 0.679 1.00 95.81 113 GLY A N 1
ATOM 916 C CA . GLY A 1 113 ? 3.630 -7.681 1.417 1.00 95.81 113 GLY A CA 1
ATOM 917 C C . GLY A 1 113 ? 4.806 -8.110 0.533 1.00 95.81 113 GLY A C 1
ATOM 918 O O . GLY A 1 113 ? 5.920 -7.625 0.761 1.00 95.81 113 GLY A O 1
ATOM 919 N N . PRO A 1 114 ? 4.578 -8.917 -0.521 1.00 95.88 114 PRO A N 1
ATOM 920 C CA . PRO A 1 114 ? 5.644 -9.358 -1.415 1.00 95.88 114 PRO A CA 1
ATOM 921 C C . PRO A 1 114 ? 6.404 -8.220 -2.105 1.00 95.88 114 PRO A C 1
ATOM 923 O O . PRO A 1 114 ? 7.608 -8.341 -2.317 1.00 95.88 114 PRO A O 1
ATOM 926 N N . LEU A 1 115 ? 5.754 -7.081 -2.385 1.00 95.31 115 LEU A N 1
ATOM 927 C CA . LEU A 1 115 ? 6.412 -5.910 -2.990 1.00 95.31 115 LEU A CA 1
ATOM 928 C C . LEU A 1 115 ? 7.480 -5.293 -2.070 1.00 95.31 115 LEU A C 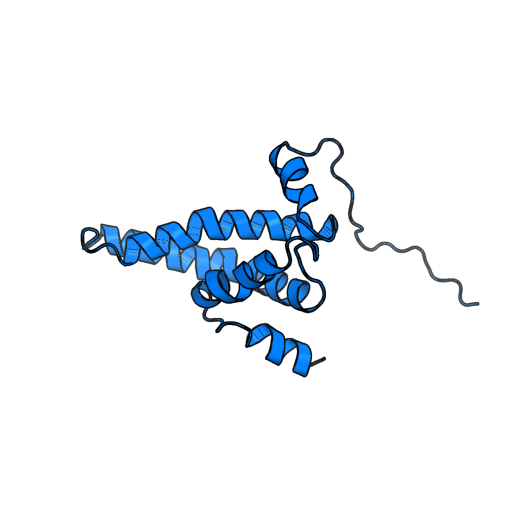1
ATOM 930 O O . LEU A 1 115 ? 8.388 -4.609 -2.539 1.00 95.31 115 LEU A O 1
ATOM 934 N N . PHE A 1 116 ? 7.390 -5.564 -0.766 1.00 95.62 116 PHE A N 1
ATOM 935 C CA . PHE A 1 116 ? 8.332 -5.122 0.263 1.00 95.62 116 PHE A CA 1
ATOM 936 C C . PHE A 1 116 ? 9.213 -6.259 0.802 1.00 95.62 116 PHE A C 1
ATOM 938 O O . PHE A 1 116 ? 9.887 -6.082 1.817 1.00 95.62 116 PHE A O 1
ATOM 945 N N . GLY A 1 117 ? 9.219 -7.421 0.140 1.00 93.19 117 GLY A N 1
ATOM 946 C CA . GLY A 1 117 ? 10.008 -8.584 0.552 1.00 93.19 117 GLY A CA 1
ATOM 947 C C . GLY A 1 117 ? 9.427 -9.358 1.738 1.00 93.19 117 GLY A C 1
ATOM 948 O O . GLY A 1 117 ? 10.136 -10.167 2.329 1.00 93.19 117 GLY A O 1
ATOM 949 N N . GLN A 1 118 ? 8.159 -9.130 2.093 1.00 94.31 118 GLN A N 1
ATOM 950 C CA . GLN A 1 118 ? 7.459 -9.928 3.099 1.00 94.31 118 GLN A CA 1
ATOM 951 C C . GLN A 1 118 ? 6.780 -11.112 2.418 1.00 94.31 118 GLN A C 1
ATOM 953 O O . GLN A 1 118 ? 5.961 -10.930 1.515 1.00 94.31 118 GLN A O 1
ATOM 958 N N . THR A 1 119 ? 7.097 -12.329 2.849 1.00 93.69 119 THR A N 1
ATOM 959 C CA . THR A 1 119 ? 6.332 -13.502 2.418 1.00 93.69 119 THR A CA 1
ATOM 960 C C . THR A 1 119 ? 4.943 -13.477 3.065 1.00 93.69 119 THR A C 1
ATOM 962 O O . THR A 1 119 ? 4.804 -12.970 4.183 1.00 93.69 119 THR A O 1
ATOM 965 N N . PRO A 1 120 ? 3.898 -13.991 2.391 1.00 93.62 120 PRO A N 1
ATOM 966 C CA . PRO A 1 120 ? 2.558 -14.011 2.963 1.00 93.62 120 PRO A CA 1
ATOM 967 C C . PRO A 1 120 ? 2.547 -14.634 4.362 1.00 93.62 120 PRO A C 1
ATOM 969 O O . PRO A 1 120 ? 3.140 -15.687 4.581 1.00 93.62 120 PRO A O 1
ATOM 972 N N . GLU A 1 121 ? 1.892 -13.950 5.303 1.00 91.00 121 GLU A N 1
ATOM 973 C CA . GLU A 1 121 ? 1.650 -14.377 6.695 1.00 91.00 121 GLU A CA 1
ATOM 974 C C . GLU A 1 121 ? 2.881 -14.494 7.607 1.00 91.00 121 GLU A C 1
ATOM 976 O O . GLU A 1 121 ? 2.727 -14.424 8.825 1.00 91.00 121 GLU A O 1
ATOM 981 N N . SER A 1 122 ? 4.100 -14.549 7.066 1.00 91.19 122 SER A N 1
ATOM 982 C CA . SER A 1 122 ? 5.319 -14.708 7.871 1.00 91.19 122 SER A CA 1
ATOM 983 C C . SER A 1 122 ? 5.524 -13.577 8.870 1.00 91.19 122 SER A C 1
ATOM 985 O O . SER A 1 122 ? 5.836 -13.841 10.028 1.00 91.19 122 SER A O 1
ATOM 987 N N . TYR A 1 123 ? 5.288 -12.328 8.458 1.00 92.31 123 TYR A N 1
ATOM 988 C CA . TYR A 1 123 ? 5.392 -11.182 9.353 1.00 92.31 123 TYR A CA 1
ATOM 989 C C . TYR A 1 123 ? 4.401 -11.285 10.513 1.00 92.31 123 TYR A C 1
ATOM 991 O O . TYR A 1 123 ? 4.774 -11.022 11.649 1.00 92.31 123 TYR A O 1
ATOM 999 N N . PHE A 1 124 ? 3.159 -11.705 10.249 1.00 93.00 124 PHE A N 1
ATOM 1000 C CA . PHE A 1 124 ? 2.157 -11.887 11.298 1.00 93.00 124 PHE A CA 1
ATOM 1001 C C . PHE A 1 124 ? 2.591 -12.974 12.283 1.00 93.00 124 PHE A C 1
ATOM 1003 O O . PHE A 1 124 ? 2.617 -12.724 13.484 1.00 93.00 124 PHE A O 1
ATOM 1010 N N . THR A 1 125 ? 2.983 -14.151 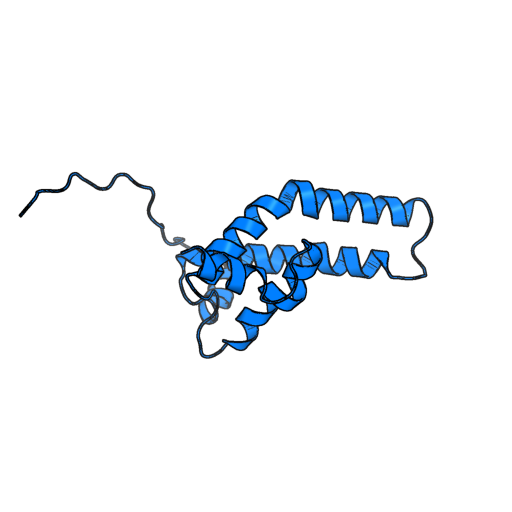11.788 1.00 93.19 125 THR A N 1
ATOM 1011 C CA . THR A 1 125 ? 3.426 -15.264 12.637 1.00 93.19 125 THR A CA 1
ATOM 1012 C C . THR A 1 125 ? 4.667 -14.902 13.449 1.00 93.19 125 THR A C 1
ATOM 1014 O O . THR A 1 125 ? 4.714 -15.176 14.644 1.00 93.19 125 THR A O 1
ATOM 1017 N N . HIS A 1 126 ? 5.656 -14.264 12.824 1.00 93.38 126 HIS A N 1
ATOM 1018 C CA . HIS A 1 126 ? 6.875 -13.815 13.490 1.00 93.38 126 HIS A CA 1
ATOM 1019 C C . HIS A 1 126 ? 6.573 -12.766 14.562 1.00 93.38 126 HIS A C 1
ATOM 1021 O O . HIS A 1 126 ? 6.973 -12.933 15.708 1.00 93.38 126 HIS A O 1
ATOM 1027 N N . HIS A 1 127 ? 5.834 -11.716 14.200 1.00 94.38 127 HIS A N 1
ATOM 1028 C CA . HIS A 1 127 ? 5.522 -10.606 15.094 1.00 94.38 127 HIS A CA 1
ATOM 1029 C C . HIS A 1 127 ? 4.684 -11.069 16.283 1.00 94.38 127 HIS A C 1
ATOM 1031 O O . HIS A 1 127 ? 5.047 -10.804 17.421 1.00 94.38 127 HIS A O 1
ATOM 1037 N N . MET A 1 128 ? 3.614 -11.832 16.041 1.00 93.19 128 MET A N 1
ATOM 1038 C CA . MET A 1 128 ? 2.785 -12.387 17.115 1.00 93.19 128 MET A CA 1
ATOM 1039 C C . MET A 1 128 ? 3.528 -13.414 17.969 1.00 93.19 128 MET A C 1
ATOM 1041 O O . MET A 1 128 ? 3.216 -13.535 19.144 1.00 93.19 128 MET A O 1
ATOM 1045 N N . GLY A 1 129 ? 4.500 -14.138 17.408 1.00 93.31 129 GLY A N 1
ATOM 1046 C CA . GLY A 1 129 ? 5.348 -15.053 18.171 1.00 93.31 129 GLY A CA 1
ATOM 1047 C C . GLY A 1 129 ? 6.374 -14.356 19.072 1.00 93.31 129 GLY A C 1
ATOM 1048 O O . GLY A 1 129 ? 6.939 -15.009 19.943 1.00 93.31 129 GLY A O 1
ATOM 1049 N N . MET A 1 130 ? 6.638 -13.061 18.862 1.00 93.75 130 MET A N 1
ATOM 1050 C CA . MET A 1 130 ? 7.546 -12.259 19.692 1.00 93.75 130 MET A CA 1
ATOM 1051 C C . MET A 1 130 ? 6.851 -11.511 20.841 1.00 93.75 130 MET A C 1
ATOM 1053 O O . MET A 1 130 ? 7.556 -11.008 21.718 1.00 93.75 130 MET A O 1
ATOM 1057 N N . HIS A 1 131 ? 5.518 -11.397 20.820 1.00 89.19 131 HIS A N 1
ATOM 1058 C CA . HIS A 1 131 ? 4.713 -10.834 21.918 1.00 89.19 131 HIS A CA 1
ATOM 1059 C C . HIS A 1 131 ? 4.394 -11.893 22.967 1.00 89.19 131 HIS A C 1
ATOM 1061 O O . HIS A 1 131 ? 4.431 -11.534 24.164 1.00 89.19 131 HIS A O 1
#

pLDDT: mean 94.12, std 5.63, range [63.38, 98.38]

Radius of gyration: 18.16 Å; chains: 1; bounding box: 34×33×69 Å